Protein AF-A0AAN7WNQ1-F1 (afdb_monomer_lite)

Secondary structure (DSSP, 8-state):
----SS--S-------------PPPBPTTSPBPPPPPPP----S-S----PPPHHHHHHHHHHHHHHHHHHHHHHHHHHHHHHHHHHHHHHHHHHHHHHHHHHHHHHHHHHHHHHHHHHHHHHHHHHHH--

Structure (mmCIF, N/CA/C/O backbone):
data_AF-A0AAN7WNQ1-F1
#
_entry.id   AF-A0AAN7WNQ1-F1
#
loop_
_atom_site.group_PDB
_atom_site.id
_atom_site.type_symbol
_atom_site.label_atom_id
_atom_site.label_alt_id
_atom_site.label_comp_id
_atom_site.label_asym_id
_atom_site.label_entity_id
_atom_site.label_seq_id
_atom_site.pdbx_PDB_ins_code
_atom_site.Cartn_x
_atom_site.Cartn_y
_atom_site.Cartn_z
_atom_site.occupancy
_atom_site.B_iso_or_equiv
_atom_site.auth_seq_id
_atom_site.auth_comp_id
_atom_site.auth_asym_id
_atom_site.auth_atom_id
_atom_site.pdbx_PDB_model_num
ATOM 1 N N . MET A 1 1 ? -38.699 -4.787 -13.446 1.00 39.78 1 MET A N 1
ATOM 2 C CA . MET A 1 1 ? -37.465 -4.859 -12.638 1.00 39.78 1 MET A CA 1
ATOM 3 C C . MET A 1 1 ? -37.324 -3.530 -11.903 1.00 39.78 1 MET A C 1
ATOM 5 O O . MET A 1 1 ? -36.912 -2.569 -12.529 1.00 39.78 1 MET A O 1
ATOM 9 N N . SER A 1 2 ? -37.731 -3.312 -10.660 1.00 45.41 2 SER A N 1
ATOM 10 C CA . SER A 1 2 ? -38.348 -4.139 -9.621 1.00 45.41 2 SER A CA 1
ATOM 11 C C . SER A 1 2 ? -38.969 -3.139 -8.633 1.00 45.41 2 SER A C 1
ATOM 13 O O . SER A 1 2 ? -38.331 -2.141 -8.304 1.00 45.41 2 SER A O 1
ATOM 15 N N . GLU A 1 3 ? -40.202 -3.378 -8.198 1.00 38.59 3 GLU A N 1
ATOM 16 C CA . GLU A 1 3 ? -41.041 -2.507 -7.354 1.00 38.59 3 GLU A CA 1
ATOM 17 C C . GLU A 1 3 ? -40.610 -2.489 -5.865 1.00 38.59 3 GLU A C 1
ATOM 19 O O . GLU A 1 3 ? -41.439 -2.525 -4.963 1.00 38.59 3 GLU A O 1
ATOM 24 N N . GLU A 1 4 ? -39.308 -2.457 -5.566 1.00 47.94 4 GLU A N 1
ATOM 25 C CA . GLU A 1 4 ? -38.789 -2.812 -4.227 1.00 47.94 4 GLU A CA 1
ATOM 26 C C . GLU A 1 4 ? -38.330 -1.638 -3.337 1.00 47.94 4 GLU A C 1
ATOM 28 O O . GLU A 1 4 ? -37.645 -1.854 -2.337 1.00 47.94 4 GLU A O 1
ATOM 33 N N . THR A 1 5 ? -38.694 -0.384 -3.627 1.00 51.00 5 THR A N 1
ATOM 34 C CA . THR A 1 5 ? -38.230 0.768 -2.812 1.00 51.00 5 THR A CA 1
ATOM 35 C C . THR A 1 5 ? -39.318 1.578 -2.111 1.00 51.00 5 THR A C 1
ATOM 37 O O . THR A 1 5 ? -39.018 2.621 -1.535 1.00 51.00 5 THR A O 1
ATOM 40 N N . MET A 1 6 ? -40.554 1.082 -2.047 1.00 45.00 6 MET A N 1
ATOM 41 C CA . MET A 1 6 ? -41.665 1.760 -1.362 1.00 45.00 6 MET A CA 1
ATOM 42 C C . MET A 1 6 ? -42.295 0.880 -0.275 1.00 45.00 6 MET A C 1
ATOM 44 O O . MET A 1 6 ? -43.495 0.644 -0.289 1.00 45.00 6 MET A O 1
ATOM 48 N N . ASN A 1 7 ? -41.510 0.376 0.685 1.00 51.81 7 ASN A N 1
ATOM 49 C CA . ASN A 1 7 ? -42.096 -0.052 1.962 1.00 51.81 7 ASN A CA 1
ATOM 50 C C . ASN A 1 7 ? -41.068 -0.081 3.102 1.00 51.81 7 ASN A C 1
ATOM 52 O O . ASN A 1 7 ? -40.561 -1.121 3.513 1.00 51.81 7 ASN A O 1
ATOM 56 N N . LYS A 1 8 ? -40.721 1.100 3.609 1.00 47.81 8 LYS A N 1
ATOM 57 C CA . LYS A 1 8 ? -39.998 1.264 4.875 1.00 47.81 8 LYS A CA 1
ATOM 58 C C . LYS A 1 8 ? -40.676 2.384 5.639 1.00 47.81 8 LYS A C 1
ATOM 60 O O . LYS A 1 8 ? -40.208 3.507 5.550 1.00 47.81 8 LYS A O 1
ATOM 65 N N . ASN A 1 9 ? -41.820 2.090 6.259 1.00 50.41 9 ASN A N 1
ATOM 66 C CA . ASN A 1 9 ? -42.426 2.828 7.381 1.00 50.41 9 ASN A CA 1
ATOM 67 C C . ASN A 1 9 ? -43.806 2.224 7.697 1.00 50.41 9 ASN A C 1
ATOM 69 O O . ASN A 1 9 ? -44.829 2.874 7.512 1.00 50.41 9 ASN A O 1
ATOM 73 N N . ALA A 1 10 ? -43.861 0.964 8.134 1.00 48.22 10 ALA A N 1
ATOM 74 C CA . ALA A 1 10 ? -45.133 0.357 8.536 1.00 48.22 10 ALA A CA 1
ATOM 75 C C . ALA A 1 10 ? -44.980 -0.750 9.587 1.00 48.22 10 ALA A C 1
ATOM 77 O O . ALA A 1 10 ? -45.713 -1.725 9.558 1.00 48.22 10 ALA A O 1
ATOM 78 N N . GLU A 1 11 ? -44.054 -0.621 10.536 1.00 44.78 11 GLU A N 1
ATOM 79 C CA . GLU A 1 11 ? -43.993 -1.551 11.671 1.00 44.78 11 GLU A CA 1
ATOM 80 C C . GLU A 1 11 ? -43.628 -0.797 12.946 1.00 44.78 11 GLU A C 1
ATOM 82 O O . GLU A 1 11 ? -42.503 -0.854 13.421 1.00 44.78 11 GLU A O 1
ATOM 87 N N . ASN A 1 12 ? -44.574 -0.013 13.467 1.00 52.75 12 ASN A N 1
ATOM 88 C CA . ASN A 1 12 ? -44.604 0.395 14.875 1.00 52.75 12 ASN A CA 1
ATOM 89 C C . ASN A 1 12 ? -45.996 0.929 15.237 1.00 52.75 12 ASN A C 1
ATOM 91 O O . ASN A 1 12 ? -46.174 2.059 15.679 1.00 52.75 12 ASN A O 1
ATOM 95 N N . SER A 1 13 ? -47.014 0.095 15.059 1.00 49.16 13 SER A N 1
ATOM 96 C CA . SER A 1 13 ? -48.302 0.306 15.712 1.00 49.16 13 SER A CA 1
ATOM 97 C C . SER A 1 13 ? -48.888 -1.047 16.064 1.00 49.16 13 SER A C 1
ATOM 99 O O . SER A 1 13 ? -49.404 -1.741 15.196 1.00 49.16 13 SER A O 1
ATOM 101 N N . ASN A 1 14 ? -48.725 -1.441 17.324 1.00 50.03 14 ASN A N 1
ATOM 102 C CA . ASN A 1 14 ? -49.695 -2.191 18.125 1.00 50.03 14 ASN A CA 1
ATOM 103 C C . ASN A 1 14 ? -48.960 -2.883 19.261 1.00 50.03 14 ASN A C 1
ATOM 105 O O . ASN A 1 14 ? -48.651 -4.069 19.219 1.00 50.03 14 ASN A O 1
ATOM 109 N N . ASN A 1 15 ? -48.713 -2.123 20.321 1.00 52.53 15 ASN A N 1
ATOM 110 C CA . ASN A 1 15 ? -48.528 -2.735 21.623 1.00 52.53 15 ASN A CA 1
ATOM 111 C C . ASN A 1 15 ? -49.335 -1.962 22.657 1.00 52.53 15 ASN A C 1
ATOM 113 O O . ASN A 1 15 ? -48.809 -1.348 23.578 1.00 52.53 15 ASN A O 1
ATOM 117 N N . ASN A 1 16 ? -50.650 -1.978 22.457 1.00 52.88 16 ASN A N 1
ATOM 118 C CA . ASN A 1 16 ? -51.592 -1.693 23.522 1.00 52.88 16 ASN A CA 1
ATOM 119 C C . ASN A 1 16 ? -52.489 -2.922 23.680 1.00 52.88 16 ASN A C 1
ATOM 121 O O . ASN A 1 16 ? -53.650 -2.936 23.283 1.00 52.88 16 ASN A O 1
ATOM 125 N N . GLN A 1 17 ? -51.897 -4.003 24.200 1.00 48.59 17 GLN A N 1
ATOM 126 C CA . GLN A 1 17 ? -52.664 -5.134 24.708 1.00 48.59 17 GLN A CA 1
ATOM 127 C C . GLN A 1 17 ? -53.452 -4.653 25.927 1.00 48.59 17 GLN A C 1
ATOM 129 O O . GLN A 1 17 ? -52.960 -4.658 27.060 1.00 48.59 17 GLN A O 1
ATOM 134 N N . VAL A 1 18 ? -54.690 -4.227 25.691 1.00 47.94 18 VAL A N 1
ATOM 135 C CA . VAL A 1 18 ? -55.695 -4.142 26.744 1.00 47.94 18 VAL A CA 1
ATOM 136 C C . VAL A 1 18 ? -55.918 -5.573 27.213 1.00 47.94 18 VAL A C 1
ATOM 138 O O . VAL A 1 18 ? -56.400 -6.420 26.469 1.00 47.94 18 VAL A O 1
ATOM 141 N N . LYS A 1 19 ? -55.473 -5.872 28.434 1.00 53.56 19 LYS A N 1
ATOM 142 C CA . LYS A 1 19 ? -55.674 -7.180 29.054 1.00 53.56 19 LYS A CA 1
ATOM 143 C C . LYS A 1 19 ? -57.172 -7.426 29.190 1.00 53.56 19 LYS A C 1
ATOM 145 O O . LYS A 1 19 ? -57.809 -6.825 30.053 1.00 53.56 19 LYS A O 1
ATOM 150 N N . GLU A 1 20 ? -57.707 -8.315 28.365 1.00 59.28 20 GLU A N 1
ATOM 151 C CA . GLU A 1 20 ? -59.054 -8.849 28.528 1.00 59.28 20 GLU A CA 1
ATOM 152 C C . GLU A 1 20 ? -59.144 -9.528 29.900 1.00 59.28 20 GLU A C 1
ATOM 154 O O . GLU A 1 20 ? -58.516 -10.555 30.168 1.00 59.28 20 GLU A O 1
ATOM 159 N N . THR A 1 21 ? -59.882 -8.916 30.823 1.00 61.59 21 THR A N 1
ATOM 160 C CA . THR A 1 21 ? -60.224 -9.556 32.088 1.00 61.59 21 THR A CA 1
ATOM 161 C C . THR A 1 21 ? -61.291 -10.605 31.785 1.00 61.59 21 THR A C 1
ATOM 163 O O . THR A 1 21 ? -62.309 -10.301 31.171 1.00 61.59 21 THR A O 1
ATOM 166 N N . LYS A 1 22 ? -61.078 -11.864 32.186 1.00 66.25 22 LYS A N 1
ATOM 167 C CA . LYS A 1 22 ? -62.126 -12.897 32.131 1.00 66.25 22 LYS A CA 1
ATOM 168 C C . LYS A 1 22 ? -63.279 -12.469 33.047 1.00 66.25 22 LYS A C 1
ATOM 170 O O . LYS A 1 22 ? -63.228 -12.684 34.257 1.00 66.25 22 LYS A O 1
ATOM 175 N N . ILE A 1 23 ? -64.297 -11.824 32.482 1.00 64.75 23 ILE A N 1
ATOM 176 C CA . ILE A 1 23 ? -65.515 -11.432 33.192 1.00 64.75 23 ILE A CA 1
ATOM 177 C C . ILE A 1 23 ? -66.368 -12.694 33.344 1.00 64.75 23 ILE A C 1
ATOM 179 O O . ILE A 1 23 ? -66.788 -13.294 32.357 1.00 64.75 23 ILE A O 1
ATOM 183 N N . LYS A 1 24 ? -66.602 -13.134 34.582 1.00 66.94 24 LYS A N 1
ATOM 184 C CA . LYS A 1 24 ? -67.569 -14.205 34.859 1.00 66.94 24 LYS A CA 1
ATOM 185 C C . LYS A 1 24 ? -68.985 -13.634 34.656 1.00 66.94 24 LYS A C 1
ATOM 187 O O . LYS A 1 24 ? -69.248 -12.520 35.105 1.00 66.94 24 LYS A O 1
ATOM 192 N N . GLY A 1 25 ? -69.853 -14.379 33.964 1.00 71.19 25 GLY A N 1
ATOM 193 C CA . GLY A 1 25 ? -71.189 -13.938 33.517 1.00 71.19 25 GLY A CA 1
ATOM 194 C C . GLY A 1 25 ? -72.150 -13.489 34.636 1.00 71.19 25 GLY A C 1
ATOM 195 O O . GLY A 1 25 ? -71.825 -13.618 35.813 1.00 71.19 25 GLY A O 1
ATOM 196 N N . PRO A 1 26 ? -73.332 -12.938 34.310 1.00 71.75 26 PRO A N 1
ATOM 197 C CA . PRO A 1 26 ? -74.237 -12.356 35.305 1.00 71.75 26 PRO A CA 1
ATOM 198 C C . PRO A 1 26 ? -74.745 -13.399 36.313 1.00 71.75 26 PRO A C 1
ATOM 200 O O . PRO A 1 26 ? -74.978 -14.555 35.962 1.00 71.75 26 PRO A O 1
ATOM 203 N N . ASN A 1 27 ? -74.920 -12.998 37.578 1.00 73.00 27 ASN A N 1
ATOM 204 C CA . ASN A 1 27 ? -75.616 -13.830 38.559 1.00 73.00 27 ASN A CA 1
ATOM 205 C C . ASN A 1 27 ? -77.146 -13.723 38.372 1.00 73.00 27 ASN A C 1
ATOM 207 O O . ASN A 1 27 ? -77.647 -12.829 37.688 1.00 73.00 27 ASN A O 1
ATOM 211 N N . VAL A 1 28 ? -77.894 -14.599 39.043 1.00 74.44 28 VAL A N 1
ATOM 212 C CA . VAL A 1 28 ? -79.370 -14.627 38.983 1.00 74.44 28 VAL A CA 1
ATOM 213 C C . VAL A 1 28 ? -80.017 -13.332 39.513 1.00 74.44 28 VAL A C 1
ATOM 215 O O . VAL A 1 28 ? -81.161 -13.041 39.194 1.00 74.44 28 VAL A O 1
ATOM 218 N N . SER A 1 29 ? -79.282 -12.527 40.292 1.00 79.12 29 SER A N 1
ATOM 219 C CA . SER A 1 29 ? -79.726 -11.245 40.857 1.00 79.12 29 SER A CA 1
ATOM 220 C C . SER A 1 29 ? -79.218 -10.012 40.080 1.00 79.12 29 SER A C 1
ATOM 222 O O . SER A 1 29 ? -79.265 -8.904 40.613 1.00 79.12 29 SER A O 1
ATOM 224 N N . GLY A 1 30 ? -78.648 -10.183 38.880 1.00 75.94 30 GLY A N 1
ATOM 225 C CA . GLY A 1 30 ? -78.113 -9.107 38.030 1.00 75.94 30 GLY A CA 1
ATOM 226 C C . GLY A 1 30 ? -76.783 -8.465 38.462 1.00 75.94 30 GLY A C 1
ATOM 227 O O . GLY A 1 30 ? -76.291 -7.566 37.782 1.00 75.94 30 GLY A O 1
ATOM 228 N N . ARG A 1 31 ? -76.153 -8.901 39.561 1.00 80.56 31 ARG A N 1
ATOM 229 C CA . ARG A 1 31 ? -74.872 -8.356 40.040 1.00 80.56 31 ARG A CA 1
ATOM 230 C C . ARG A 1 31 ? -73.689 -9.167 39.484 1.00 80.56 31 ARG A C 1
ATOM 232 O O . ARG A 1 31 ? -73.691 -10.393 39.600 1.00 80.56 31 ARG A O 1
ATOM 239 N N . PRO A 1 32 ? -72.657 -8.526 38.904 1.00 77.00 32 PRO A N 1
ATOM 240 C CA . PRO A 1 32 ? -71.533 -9.252 38.317 1.00 77.00 32 PRO A CA 1
ATOM 241 C C . PRO A 1 32 ? -70.634 -9.883 39.388 1.00 77.00 32 PRO A C 1
ATOM 243 O O . PRO A 1 32 ? -70.450 -9.332 40.480 1.00 77.00 32 PRO A O 1
ATOM 246 N N . TRP A 1 33 ? -70.023 -11.023 39.058 1.00 78.38 33 TRP A N 1
ATOM 247 C CA . TRP A 1 33 ? -68.992 -11.638 39.895 1.00 78.38 33 TRP A CA 1
ATOM 248 C C . TRP A 1 33 ? -67.729 -10.772 39.935 1.00 78.38 33 TRP A C 1
ATOM 250 O O . TRP A 1 33 ? -67.321 -10.179 38.936 1.00 78.38 33 TRP A O 1
ATOM 260 N N . LYS A 1 34 ? -67.056 -10.742 41.090 1.00 78.69 34 LYS A N 1
ATOM 261 C CA . LYS A 1 34 ? -65.735 -10.111 41.200 1.00 78.69 34 LYS A CA 1
ATOM 262 C C . LYS A 1 34 ? -64.714 -10.916 40.391 1.00 78.69 34 LYS A C 1
ATOM 264 O O . LYS A 1 34 ? -64.672 -12.139 40.499 1.00 78.69 34 LYS A O 1
ATOM 269 N N . ALA A 1 35 ? -63.877 -10.227 39.617 1.00 77.50 35 ALA A N 1
ATOM 270 C CA . ALA A 1 35 ? -62.772 -10.862 38.908 1.00 77.50 35 ALA A CA 1
ATOM 271 C C . ALA A 1 35 ? -61.744 -11.431 39.900 1.00 77.50 35 ALA A C 1
ATOM 273 O O . ALA A 1 35 ? -61.414 -10.789 40.904 1.00 77.50 35 ALA A O 1
ATOM 274 N N . GLU A 1 36 ? -61.230 -12.624 39.603 1.00 79.50 36 GLU A N 1
ATOM 275 C CA . GLU A 1 36 ? -60.126 -13.221 40.350 1.00 79.50 36 GLU A CA 1
ATOM 276 C C . GLU A 1 36 ? -58.869 -12.376 40.136 1.00 79.50 36 GLU A C 1
ATOM 278 O O . GLU A 1 36 ? -58.424 -12.156 39.008 1.00 79.50 36 GLU A O 1
ATOM 283 N N . LYS A 1 37 ? -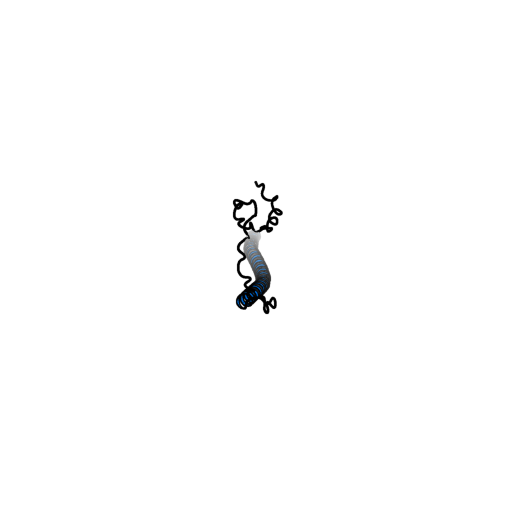58.319 -11.851 41.231 1.00 79.88 37 LYS A N 1
ATOM 284 C CA . LYS A 1 37 ? -57.066 -11.102 41.204 1.00 79.88 37 LYS A CA 1
ATOM 285 C C . LYS A 1 37 ? -55.933 -12.089 41.434 1.00 79.88 37 LYS A C 1
ATOM 287 O O . LYS A 1 37 ? -55.882 -12.723 42.484 1.00 79.88 37 LYS A O 1
ATOM 292 N N . GLU A 1 38 ? -55.013 -12.182 40.480 1.00 80.38 38 GLU A N 1
ATOM 293 C CA . GLU A 1 38 ? -53.718 -12.810 40.735 1.00 80.38 38 GLU A CA 1
ATOM 294 C C . GLU A 1 38 ? -53.061 -12.132 41.951 1.00 80.38 38 GLU A C 1
ATOM 296 O O . GLU A 1 38 ? -53.104 -10.896 42.057 1.00 80.38 38 GLU A O 1
ATOM 301 N N . PRO A 1 39 ? -52.453 -12.900 42.874 1.00 81.81 39 PRO A N 1
ATOM 302 C CA . PRO A 1 39 ? -51.742 -12.320 43.999 1.00 81.81 39 PRO A CA 1
ATOM 303 C C . PRO A 1 39 ? -50.666 -11.376 43.469 1.00 81.81 39 PRO A C 1
ATOM 305 O O . PRO A 1 39 ? -49.881 -11.732 42.584 1.00 81.81 39 PRO A O 1
ATOM 308 N N . PHE A 1 40 ? -50.632 -10.157 44.010 1.00 75.88 40 PHE A N 1
ATOM 309 C CA . PHE A 1 40 ? -49.621 -9.173 43.655 1.00 75.88 40 PHE A CA 1
ATOM 310 C C . PHE A 1 40 ? -48.252 -9.699 44.084 1.00 75.88 40 PHE A C 1
ATOM 312 O O . PHE A 1 40 ? -47.824 -9.540 45.223 1.00 75.88 40 PHE A O 1
ATOM 319 N N . ARG A 1 41 ? -47.560 -10.359 43.156 1.00 75.38 41 ARG A N 1
ATOM 320 C CA . ARG A 1 41 ? -46.152 -10.701 43.300 1.00 75.38 41 ARG A CA 1
ATOM 321 C C . ARG A 1 41 ? -45.369 -9.460 42.887 1.00 75.38 41 ARG A C 1
ATOM 323 O O . ARG A 1 41 ? -45.371 -9.144 41.691 1.00 75.38 41 ARG A O 1
ATOM 330 N N . PRO A 1 42 ? -44.683 -8.752 43.800 1.00 69.00 42 PRO A N 1
ATOM 331 C CA . PRO A 1 42 ? -43.695 -7.769 43.394 1.00 69.00 42 PRO A CA 1
ATOM 332 C C . PRO A 1 42 ? -42.576 -8.540 42.691 1.00 69.00 42 PRO A C 1
ATOM 334 O O . PRO A 1 42 ? -41.628 -8.991 43.322 1.00 69.00 42 PRO A O 1
ATOM 337 N N . LYS A 1 43 ? -42.701 -8.767 41.377 1.00 60.66 43 LYS A N 1
ATOM 338 C CA . LYS A 1 43 ? -41.657 -9.405 40.572 1.00 60.66 43 LYS A CA 1
ATOM 339 C C . LYS A 1 43 ? -40.427 -8.493 40.604 1.00 60.66 43 LYS A C 1
ATOM 341 O O . LYS A 1 43 ? -40.319 -7.571 39.799 1.00 60.66 43 LYS A O 1
ATOM 346 N N . GLY A 1 44 ? -39.550 -8.711 41.584 1.00 57.16 44 GLY A N 1
ATOM 347 C CA . GLY A 1 44 ? -38.216 -8.126 41.700 1.00 57.16 44 GLY A CA 1
ATOM 348 C C . GLY A 1 44 ? -38.159 -6.607 41.541 1.00 57.16 44 GLY A C 1
ATOM 349 O O . GLY A 1 44 ? -37.311 -6.118 40.806 1.00 57.16 44 GLY A O 1
ATOM 350 N N . ARG A 1 45 ? -39.076 -5.852 42.162 1.00 54.78 45 ARG A N 1
ATOM 351 C CA . ARG A 1 45 ? -39.026 -4.373 42.174 1.00 54.78 45 ARG A CA 1
ATOM 352 C C . ARG A 1 45 ? -38.254 -3.817 43.381 1.00 54.78 45 ARG A C 1
ATOM 354 O O . ARG A 1 45 ? -38.295 -2.620 43.628 1.00 54.78 45 ARG A O 1
ATOM 361 N N . VAL A 1 46 ? -37.548 -4.669 44.121 1.00 55.00 46 VAL A N 1
ATOM 362 C CA . VAL A 1 46 ? -36.617 -4.245 45.170 1.00 55.00 46 VAL A CA 1
ATOM 363 C C . VAL A 1 46 ? -35.228 -4.290 44.535 1.00 55.00 46 VAL A C 1
ATOM 365 O O . VAL A 1 46 ? -34.622 -5.345 44.417 1.00 55.00 46 VAL A O 1
ATOM 368 N N . VAL A 1 47 ? -34.800 -3.134 44.021 1.00 56.56 47 VAL A N 1
ATOM 369 C CA . VAL A 1 47 ? -33.511 -2.870 43.352 1.00 56.56 47 VAL A CA 1
ATOM 370 C C . VAL A 1 47 ? -33.352 -3.458 41.938 1.00 56.56 47 VAL A C 1
ATOM 372 O O . VAL A 1 47 ? -32.409 -4.179 41.632 1.00 56.56 47 VAL A O 1
ATOM 375 N N . LYS A 1 48 ? -34.209 -3.044 40.995 1.00 58.69 48 LYS A N 1
ATOM 376 C CA . LYS A 1 48 ? -33.751 -2.904 39.598 1.00 58.69 48 LYS A CA 1
ATOM 377 C C . LYS A 1 48 ? -33.064 -1.553 39.453 1.00 58.69 48 LYS A C 1
ATOM 379 O O . LYS A 1 48 ? -33.600 -0.642 38.825 1.00 58.69 48 LYS A O 1
ATOM 384 N N . ASN A 1 49 ? -31.866 -1.427 40.015 1.00 58.38 49 ASN A N 1
ATOM 385 C CA . ASN A 1 49 ? -30.894 -0.545 39.379 1.00 58.38 49 ASN A CA 1
ATOM 386 C C . ASN A 1 49 ? -30.802 -1.078 37.944 1.00 58.38 49 ASN A C 1
ATOM 388 O O . ASN A 1 49 ? -30.615 -2.278 37.763 1.00 58.38 49 ASN A O 1
ATOM 392 N N . LYS A 1 50 ? -31.106 -0.256 36.939 1.00 59.00 50 LYS A N 1
ATOM 393 C CA . LYS A 1 50 ? -31.215 -0.656 35.525 1.00 59.00 50 LYS A CA 1
ATOM 394 C C . LYS A 1 50 ? -29.836 -1.004 34.944 1.00 59.00 50 LYS A C 1
ATOM 396 O O . LYS A 1 50 ? -29.371 -0.374 34.004 1.00 59.00 50 LYS A O 1
ATOM 401 N N . THR A 1 51 ? -29.147 -1.961 35.543 1.00 67.81 51 THR A N 1
ATOM 402 C CA . THR A 1 51 ? -27.862 -2.474 35.100 1.00 67.81 51 THR A CA 1
ATOM 403 C C . THR A 1 51 ? -28.127 -3.715 34.272 1.00 67.81 51 THR A C 1
ATOM 405 O O . THR A 1 51 ? -28.857 -4.607 34.708 1.00 67.81 51 THR A O 1
ATOM 408 N N . LEU A 1 52 ? -27.553 -3.742 33.072 1.00 71.31 52 LEU A N 1
ATOM 409 C CA . LEU A 1 52 ? -27.565 -4.899 32.185 1.00 71.31 52 LEU A CA 1
ATOM 410 C C . LEU A 1 52 ? -27.162 -6.168 32.946 1.00 71.31 52 LEU A C 1
ATOM 412 O O . LEU A 1 52 ? -26.302 -6.142 33.831 1.00 71.31 52 LEU A O 1
ATOM 416 N N . THR A 1 53 ? -27.762 -7.293 32.570 1.00 86.50 53 THR A N 1
ATOM 417 C CA . THR A 1 53 ? -27.384 -8.607 33.094 1.00 86.50 53 THR A CA 1
ATOM 418 C C . THR A 1 53 ? -25.899 -8.852 32.801 1.00 86.50 53 THR A C 1
ATOM 420 O O . THR A 1 53 ? -25.391 -8.439 31.759 1.00 86.50 53 THR A O 1
ATOM 423 N N . SER A 1 54 ? -25.182 -9.579 33.669 1.00 87.19 54 SER A N 1
ATOM 424 C CA . SER A 1 54 ? -23.757 -9.915 33.453 1.00 87.19 54 SER A CA 1
ATOM 425 C C . SER A 1 54 ? -23.481 -10.480 32.048 1.00 87.19 54 SER A C 1
ATOM 427 O O . SER A 1 54 ? -22.470 -10.163 31.421 1.00 87.19 54 SER A O 1
ATOM 429 N N . TRP A 1 55 ? -24.410 -11.278 31.514 1.00 90.69 55 TRP A N 1
ATOM 430 C CA . TRP A 1 55 ? -24.335 -11.803 30.152 1.00 90.69 55 TRP A CA 1
ATOM 431 C C . TRP A 1 55 ? -24.482 -10.729 29.066 1.00 90.69 55 TRP A C 1
ATOM 433 O O . TRP A 1 55 ? -23.745 -10.743 28.082 1.00 90.69 55 TRP A O 1
ATOM 443 N N . GLU A 1 56 ? -25.396 -9.781 29.247 1.00 90.69 56 GLU A N 1
ATOM 444 C CA . GLU A 1 56 ? -25.625 -8.686 28.302 1.00 90.69 56 GLU A CA 1
ATOM 445 C C . GLU A 1 56 ? -24.410 -7.753 28.243 1.00 90.69 56 GLU A C 1
ATOM 447 O O . GLU A 1 56 ? -23.974 -7.397 27.152 1.00 90.69 56 GLU A O 1
ATOM 452 N N . LEU A 1 57 ? -23.775 -7.473 29.388 1.00 92.00 57 LEU A N 1
ATOM 453 C CA . LEU A 1 57 ? -22.505 -6.738 29.446 1.00 92.00 57 LEU A CA 1
ATOM 454 C C . LEU A 1 57 ? -21.387 -7.459 28.682 1.00 92.00 57 LEU A C 1
ATOM 456 O O . LEU A 1 57 ? -20.639 -6.836 27.930 1.00 92.00 57 LEU A O 1
ATOM 460 N N . LYS A 1 58 ? -21.273 -8.786 28.832 1.00 94.94 58 LYS A N 1
ATOM 461 C CA . LYS A 1 58 ? -20.295 -9.590 28.075 1.00 94.94 58 LYS A CA 1
ATOM 462 C C . LYS A 1 58 ? -20.588 -9.572 26.574 1.00 94.94 58 LYS A C 1
ATOM 464 O O . LYS A 1 58 ? -19.658 -9.511 25.773 1.00 94.94 58 LYS A O 1
ATOM 469 N N . LYS A 1 59 ? -21.866 -9.629 26.188 1.00 96.62 59 LYS A N 1
ATOM 470 C CA . LYS A 1 59 ? -22.292 -9.564 24.785 1.00 96.62 59 LYS A CA 1
ATOM 471 C C . LYS A 1 59 ? -21.957 -8.207 24.169 1.00 96.62 59 LYS A C 1
ATOM 473 O O . LYS A 1 59 ? -21.422 -8.181 23.066 1.00 96.62 59 LYS A O 1
ATOM 478 N N . GLN A 1 60 ? -22.221 -7.117 24.887 1.00 95.06 60 GLN A N 1
ATOM 479 C CA . GLN A 1 60 ? -21.896 -5.766 24.442 1.00 95.06 60 GLN A CA 1
ATOM 480 C C . GLN A 1 60 ? -20.384 -5.593 24.248 1.00 95.06 60 GLN A C 1
ATOM 482 O O . GLN A 1 60 ? -19.963 -5.224 23.157 1.00 95.06 60 GLN A O 1
ATOM 487 N N . LYS A 1 61 ? -19.566 -5.985 25.235 1.00 96.56 61 LYS A N 1
ATOM 488 C CA . LYS A 1 61 ? -18.098 -5.941 25.112 1.00 96.56 61 LYS A CA 1
ATOM 489 C C . LYS A 1 61 ? -17.581 -6.743 23.920 1.00 96.56 61 LYS A C 1
ATOM 491 O O . LYS A 1 61 ? -16.745 -6.266 23.167 1.00 96.56 61 LYS A O 1
ATOM 496 N N . ARG A 1 62 ? -18.119 -7.948 23.694 1.00 97.44 62 ARG A N 1
ATOM 497 C CA . ARG A 1 62 ? -17.740 -8.764 22.531 1.00 97.44 62 ARG A CA 1
ATOM 498 C C . ARG A 1 62 ? -18.067 -8.059 21.214 1.00 97.44 62 ARG A C 1
ATOM 500 O O . ARG A 1 62 ? -17.292 -8.160 20.271 1.00 97.44 62 ARG A O 1
ATOM 507 N N . LEU A 1 63 ? -19.211 -7.383 21.137 1.00 97.81 63 LEU A N 1
ATOM 508 C CA . LEU A 1 63 ? -19.621 -6.642 19.947 1.00 97.81 63 LEU A CA 1
ATOM 509 C C . LEU A 1 63 ? -18.694 -5.441 19.706 1.00 97.81 63 LEU A C 1
ATOM 511 O O . LEU A 1 63 ? -18.229 -5.257 18.585 1.00 97.81 63 LEU A O 1
ATOM 515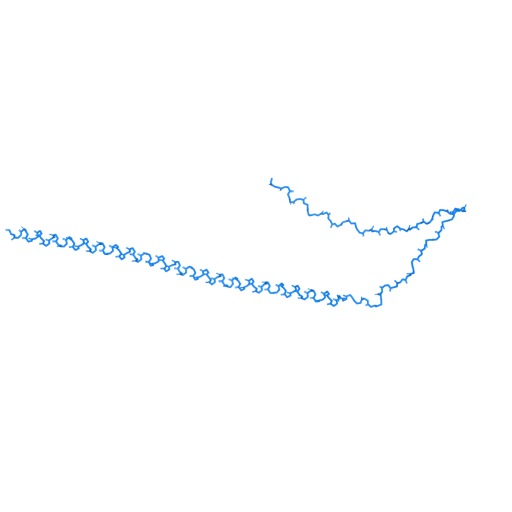 N N . GLU A 1 64 ? -18.357 -4.695 20.757 1.00 97.50 64 GLU A N 1
ATOM 516 C CA . GLU A 1 64 ? -17.389 -3.591 20.707 1.00 97.50 64 GLU A CA 1
ATOM 517 C C . GLU A 1 64 ? -16.001 -4.076 20.246 1.00 97.50 64 GLU A C 1
ATOM 519 O O . GLU A 1 64 ? -15.412 -3.494 19.333 1.00 97.50 64 GLU A O 1
ATOM 524 N N . ASP A 1 65 ? -15.514 -5.194 20.793 1.00 98.06 65 ASP A N 1
ATOM 525 C CA . ASP A 1 65 ? -14.236 -5.803 20.405 1.00 98.06 65 ASP A CA 1
ATOM 526 C C . ASP A 1 65 ? -14.224 -6.249 18.937 1.00 98.06 65 ASP A C 1
ATOM 528 O O . ASP A 1 65 ? -13.208 -6.115 18.250 1.00 98.06 65 ASP A O 1
ATOM 532 N N . LEU A 1 66 ? -15.335 -6.808 18.447 1.00 98.19 66 LEU A N 1
ATOM 533 C CA . LEU A 1 66 ? -15.472 -7.220 17.049 1.00 98.19 66 LEU A CA 1
ATOM 534 C C . LEU A 1 66 ? -15.422 -6.007 16.118 1.00 98.19 66 LEU A C 1
ATOM 536 O O . LEU A 1 66 ? -14.620 -6.005 15.187 1.00 98.19 66 LEU A O 1
ATOM 540 N N . GLN A 1 67 ? -16.185 -4.954 16.422 1.00 98.06 67 GLN A N 1
ATOM 541 C CA . GLN A 1 67 ? -16.167 -3.702 15.658 1.00 98.06 67 GLN A CA 1
ATOM 542 C C . GLN A 1 67 ? -14.789 -3.030 15.671 1.00 98.06 67 GLN A C 1
ATOM 544 O O . GLN A 1 67 ? -14.373 -2.414 14.691 1.00 98.06 67 GLN A O 1
ATOM 549 N N . PHE A 1 68 ? -14.067 -3.110 16.789 1.00 98.25 68 PHE A N 1
ATOM 550 C CA . PHE A 1 68 ? -12.713 -2.575 16.884 1.00 98.25 68 PHE A CA 1
ATOM 551 C C . PHE A 1 68 ? -11.724 -3.374 16.025 1.00 98.25 68 PHE A C 1
ATOM 553 O O . PHE A 1 68 ? -10.933 -2.795 15.280 1.00 98.25 68 PHE A O 1
ATOM 560 N N . LYS A 1 69 ? -11.786 -4.709 16.086 1.00 98.19 69 LYS A N 1
ATOM 561 C CA . LYS A 1 69 ? -10.935 -5.592 15.274 1.00 98.19 69 LYS A CA 1
ATOM 562 C C . LYS A 1 69 ? -11.203 -5.447 13.782 1.00 98.19 69 LYS A C 1
ATOM 564 O O . LYS A 1 69 ? -10.252 -5.481 13.006 1.00 98.19 69 LYS A O 1
ATOM 569 N N . GLU A 1 70 ? -12.461 -5.284 13.393 1.00 98.12 70 GLU A N 1
ATOM 570 C CA . GLU A 1 70 ? -12.861 -5.040 12.008 1.00 98.12 70 GLU A CA 1
ATOM 571 C C . GLU A 1 70 ? -12.241 -3.743 11.484 1.00 98.12 70 GLU A C 1
ATOM 573 O O . GLU A 1 70 ? -11.462 -3.793 10.534 1.00 98.12 70 GLU A O 1
ATOM 578 N N . ARG A 1 71 ? -12.415 -2.630 12.208 1.00 97.94 71 ARG A N 1
ATOM 579 C CA . ARG A 1 71 ? -11.780 -1.346 11.867 1.00 97.94 71 ARG A CA 1
ATOM 580 C C . ARG A 1 71 ? -10.253 -1.435 11.791 1.00 97.94 71 ARG A C 1
ATOM 582 O O . ARG A 1 71 ? -9.633 -0.891 10.882 1.00 97.94 71 ARG A O 1
ATOM 589 N N . LEU A 1 72 ? -9.610 -2.155 12.714 1.00 97.81 72 LEU A N 1
ATOM 590 C CA . LEU A 1 72 ? -8.159 -2.377 12.653 1.00 97.81 72 LEU A CA 1
ATOM 591 C C . LEU A 1 72 ? -7.733 -3.195 11.428 1.00 97.81 72 LEU A C 1
ATOM 593 O O . LEU A 1 72 ? -6.653 -2.962 10.880 1.00 97.81 72 LEU A O 1
ATOM 597 N N . LYS A 1 73 ? -8.537 -4.181 11.028 1.00 98.06 73 LYS A N 1
ATOM 598 C CA . LYS A 1 73 ? -8.272 -5.007 9.850 1.00 98.06 73 LYS A CA 1
ATOM 599 C C . LYS A 1 73 ? -8.425 -4.185 8.572 1.00 98.06 73 LYS A C 1
ATOM 601 O O . LYS A 1 73 ? -7.552 -4.268 7.715 1.00 98.06 73 LYS A O 1
ATOM 606 N N . GLU A 1 74 ? -9.468 -3.368 8.476 1.00 97.00 74 GLU A N 1
ATOM 607 C CA . GLU A 1 74 ? -9.695 -2.442 7.360 1.00 97.00 74 GLU A CA 1
ATOM 608 C C . GLU A 1 74 ? -8.501 -1.501 7.169 1.00 97.00 74 GLU A C 1
ATOM 610 O O . GLU A 1 74 ? -7.888 -1.504 6.103 1.00 97.00 74 GLU A O 1
ATOM 615 N N . LEU A 1 75 ? -8.052 -0.826 8.234 1.00 97.38 75 LEU A N 1
ATOM 616 C CA . LEU A 1 75 ? -6.892 0.075 8.178 1.00 97.38 75 LEU A CA 1
ATOM 617 C C . LEU A 1 75 ? -5.596 -0.629 7.744 1.00 97.38 75 LEU A C 1
ATOM 619 O O . LEU A 1 75 ? -4.771 -0.061 7.023 1.00 97.38 75 LEU A O 1
ATOM 623 N N . LYS A 1 76 ? -5.381 -1.876 8.182 1.00 98.06 76 LYS A N 1
ATOM 624 C CA . LYS A 1 76 ? -4.218 -2.671 7.752 1.00 98.06 76 LYS A CA 1
ATOM 625 C C . LYS A 1 76 ? -4.315 -3.059 6.279 1.00 98.06 76 LYS A C 1
ATOM 627 O O . LYS A 1 76 ? -3.319 -2.937 5.567 1.00 98.06 76 LYS A O 1
ATOM 632 N N . ASN A 1 77 ? -5.494 -3.465 5.820 1.00 97.75 77 ASN A N 1
ATOM 633 C CA . ASN A 1 77 ? -5.732 -3.825 4.426 1.00 97.75 77 ASN A CA 1
ATOM 634 C C . ASN A 1 77 ? -5.560 -2.611 3.498 1.00 97.75 77 ASN A C 1
ATOM 636 O O . ASN A 1 77 ? -4.895 -2.715 2.471 1.00 97.75 77 ASN A O 1
ATOM 640 N N . GLU A 1 78 ? -6.074 -1.438 3.871 1.00 96.31 78 GLU A N 1
ATOM 641 C CA . GLU A 1 78 ? -5.824 -0.173 3.161 1.00 96.31 78 GLU A CA 1
ATOM 642 C C . GLU A 1 78 ? -4.318 0.147 3.112 1.00 96.31 78 GLU A C 1
ATOM 644 O O . GLU A 1 78 ? -3.750 0.400 2.047 1.00 96.31 78 GLU A O 1
ATOM 649 N N . LYS A 1 79 ? -3.642 -0.009 4.260 1.00 98.00 79 LYS A N 1
ATOM 650 C CA . LYS A 1 79 ? -2.182 -0.140 4.426 1.00 98.00 79 LYS A CA 1
ATOM 651 C C . LYS A 1 79 ? -1.505 -0.874 3.261 1.00 98.00 79 LYS A C 1
ATOM 653 O O . LYS A 1 79 ? -0.654 -0.367 2.518 1.00 98.00 79 LYS A O 1
ATOM 658 N N . GLU A 1 80 ? -1.844 -2.148 3.186 1.00 97.62 80 GLU A N 1
ATOM 659 C CA . GLU A 1 80 ? -1.185 -3.128 2.336 1.00 97.62 80 GLU A CA 1
ATOM 660 C C . GLU A 1 80 ? -1.543 -2.959 0.864 1.00 97.62 80 GLU A C 1
ATOM 662 O O . GLU A 1 80 ? -0.648 -3.040 0.023 1.00 97.62 80 GLU A O 1
ATOM 667 N N . THR A 1 81 ? -2.797 -2.645 0.546 1.00 97.81 81 THR A N 1
ATOM 668 C CA . THR A 1 81 ? -3.248 -2.377 -0.827 1.00 97.81 81 THR A CA 1
ATOM 669 C C . THR A 1 81 ? -2.513 -1.186 -1.436 1.00 97.81 81 THR A C 1
ATOM 671 O O . THR A 1 81 ? -1.981 -1.304 -2.538 1.00 97.81 81 THR A O 1
ATOM 674 N N . LEU A 1 82 ? -2.352 -0.075 -0.708 1.00 97.44 82 LEU A N 1
ATOM 675 C CA . LEU A 1 82 ? -1.567 1.072 -1.183 1.00 97.44 82 LEU A CA 1
ATOM 676 C C . LEU A 1 82 ? -0.105 0.693 -1.461 1.00 97.44 82 LEU A C 1
ATOM 678 O O . LEU A 1 82 ? 0.474 1.079 -2.483 1.00 97.44 82 LEU A O 1
ATOM 682 N N . ARG A 1 83 ? 0.500 -0.108 -0.575 1.00 97.81 83 ARG A N 1
ATOM 683 C CA . ARG A 1 83 ? 1.867 -0.612 -0.760 1.00 97.81 83 ARG A CA 1
ATOM 684 C C . ARG A 1 83 ? 1.970 -1.530 -1.980 1.00 97.81 83 ARG A C 1
ATOM 686 O O . ARG A 1 83 ? 2.912 -1.387 -2.759 1.00 97.81 83 ARG A O 1
ATOM 693 N N . GLN A 1 84 ? 1.028 -2.453 -2.150 1.00 97.75 84 GLN A N 1
ATOM 694 C CA . GLN A 1 84 ? 0.983 -3.373 -3.286 1.00 97.75 84 GLN A CA 1
ATOM 695 C C . GLN A 1 84 ? 0.783 -2.619 -4.602 1.00 97.75 84 GLN A C 1
ATOM 697 O O . GLN A 1 84 ? 1.540 -2.852 -5.540 1.00 97.75 84 GLN A O 1
ATOM 702 N N . ASN A 1 85 ? -0.122 -1.640 -4.647 1.00 97.81 85 ASN A N 1
ATOM 703 C CA . ASN A 1 85 ? -0.340 -0.785 -5.815 1.00 97.81 85 ASN A CA 1
ATOM 704 C C . ASN A 1 85 ? 0.948 -0.067 -6.232 1.00 97.81 85 ASN A C 1
ATOM 706 O O . ASN A 1 85 ? 1.319 -0.076 -7.405 1.00 97.81 85 ASN A O 1
ATOM 710 N N . ARG A 1 86 ? 1.699 0.483 -5.268 1.00 98.12 86 ARG A N 1
ATOM 711 C CA . ARG A 1 86 ? 3.004 1.103 -5.544 1.00 98.12 86 ARG A CA 1
ATOM 712 C C . ARG A 1 86 ? 4.016 0.102 -6.106 1.00 98.12 86 ARG A C 1
ATOM 714 O O . ARG A 1 86 ? 4.752 0.436 -7.033 1.00 98.12 86 ARG A O 1
ATOM 721 N N . ILE A 1 87 ? 4.080 -1.104 -5.544 1.00 98.00 87 ILE A N 1
ATOM 722 C CA . ILE A 1 87 ? 4.988 -2.160 -6.016 1.00 98.00 87 ILE A CA 1
ATOM 723 C C . ILE A 1 87 ? 4.618 -2.591 -7.439 1.00 98.00 87 ILE A C 1
ATOM 725 O O . ILE A 1 87 ? 5.508 -2.699 -8.281 1.00 98.00 87 ILE A O 1
ATOM 729 N N . ASN A 1 88 ? 3.330 -2.780 -7.718 1.00 97.94 88 ASN A N 1
ATOM 730 C CA . ASN A 1 88 ? 2.830 -3.183 -9.029 1.00 97.94 88 ASN A CA 1
ATOM 731 C C . ASN A 1 88 ? 3.133 -2.113 -10.083 1.00 97.94 88 ASN A C 1
ATOM 733 O O . ASN A 1 88 ? 3.751 -2.428 -11.093 1.00 97.94 88 ASN A O 1
ATOM 737 N N . LEU A 1 89 ? 2.868 -0.835 -9.792 1.00 98.06 89 LEU A N 1
ATOM 738 C CA . LEU A 1 89 ? 3.228 0.277 -10.681 1.00 98.06 89 LEU A CA 1
ATOM 739 C C . LEU A 1 89 ? 4.733 0.329 -10.987 1.00 98.06 89 LEU A C 1
ATOM 741 O O . LEU A 1 89 ? 5.143 0.568 -12.125 1.00 98.06 89 LEU A O 1
ATOM 745 N N . LEU A 1 90 ? 5.584 0.102 -9.981 1.00 97.69 90 LEU A N 1
ATOM 746 C CA . LEU A 1 90 ? 7.034 0.053 -10.182 1.00 97.69 90 LEU A CA 1
ATOM 747 C C . LEU A 1 90 ? 7.456 -1.153 -11.024 1.00 97.69 90 LEU A C 1
ATOM 749 O O . LEU A 1 90 ? 8.353 -1.016 -11.859 1.00 97.69 90 LEU A O 1
ATOM 753 N N . ARG A 1 91 ? 6.833 -2.315 -10.810 1.00 98.12 91 ARG A N 1
ATOM 754 C CA . ARG A 1 91 ? 7.085 -3.531 -11.586 1.00 98.12 91 ARG A CA 1
ATOM 755 C C . ARG A 1 91 ? 6.692 -3.324 -13.048 1.00 98.12 91 ARG A C 1
ATOM 757 O O . ARG A 1 91 ? 7.557 -3.449 -13.908 1.00 98.12 91 ARG A O 1
ATOM 764 N N . GLU A 1 92 ? 5.475 -2.859 -13.307 1.00 97.62 92 GLU A N 1
ATOM 765 C CA . GLU A 1 92 ? 4.990 -2.553 -14.657 1.00 97.62 92 GLU A CA 1
ATOM 766 C C . GLU A 1 92 ? 5.880 -1.532 -15.373 1.00 97.62 92 GLU A C 1
ATOM 768 O O . GLU A 1 92 ? 6.184 -1.670 -16.557 1.00 97.62 92 GLU A O 1
ATOM 773 N N . ARG A 1 93 ? 6.340 -0.490 -14.665 1.00 97.69 93 ARG A N 1
ATOM 774 C CA . ARG A 1 93 ? 7.255 0.505 -15.243 1.00 97.69 93 ARG A CA 1
ATOM 775 C C . ARG A 1 93 ? 8.585 -0.125 -15.656 1.00 97.69 93 ARG A C 1
ATOM 777 O O . ARG A 1 93 ? 9.125 0.235 -16.702 1.00 97.69 93 ARG A O 1
ATOM 784 N N . ARG A 1 94 ? 9.129 -1.032 -14.839 1.00 97.81 94 ARG A N 1
ATOM 785 C CA . ARG A 1 94 ? 10.382 -1.743 -15.137 1.00 97.81 94 ARG A CA 1
ATOM 786 C C . ARG A 1 94 ? 10.209 -2.711 -16.301 1.00 97.81 94 ARG A C 1
ATOM 788 O O . ARG A 1 94 ? 11.068 -2.724 -17.173 1.00 97.81 94 ARG A O 1
ATOM 795 N N . GLU A 1 95 ? 9.104 -3.446 -16.349 1.00 97.88 95 GLU A N 1
ATOM 796 C CA . GLU A 1 95 ? 8.774 -4.367 -17.444 1.00 97.88 95 GLU A CA 1
ATOM 797 C C . GLU A 1 95 ? 8.635 -3.614 -18.771 1.00 97.88 95 GLU A C 1
ATOM 799 O O . GLU A 1 95 ? 9.369 -3.902 -19.714 1.00 97.88 95 GLU A O 1
ATOM 804 N N . LYS A 1 96 ? 7.835 -2.539 -18.806 1.00 97.44 96 LYS A N 1
ATOM 805 C CA . LYS A 1 96 ? 7.703 -1.663 -19.985 1.00 97.44 96 LYS A CA 1
ATOM 806 C C . LYS A 1 96 ? 9.050 -1.100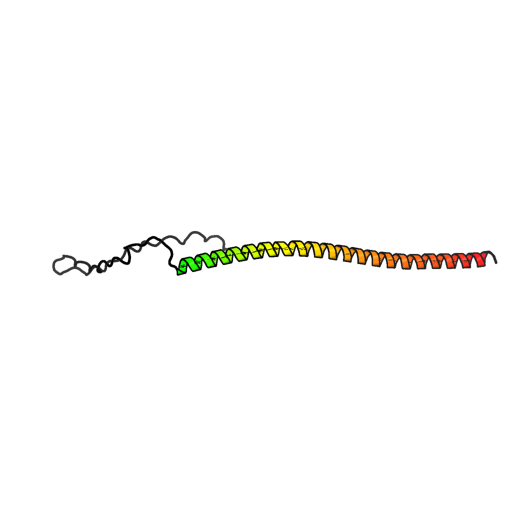 -20.443 1.00 97.44 96 LYS A C 1
ATOM 808 O O . LYS A 1 96 ? 9.299 -0.978 -21.641 1.00 97.44 96 LYS A O 1
ATOM 813 N N . LYS A 1 97 ? 9.934 -0.734 -19.506 1.00 98.00 97 LYS A N 1
ATOM 814 C CA . LYS A 1 97 ? 11.283 -0.252 -19.840 1.00 98.00 97 LYS A CA 1
ATOM 815 C C . LYS A 1 97 ? 12.146 -1.368 -20.433 1.00 98.00 97 LYS A C 1
ATOM 817 O O . LYS A 1 97 ? 12.775 -1.152 -21.462 1.00 98.00 97 LYS A O 1
ATOM 822 N N . ALA A 1 98 ? 12.148 -2.549 -19.821 1.00 97.06 98 ALA A N 1
ATOM 823 C CA . ALA A 1 98 ? 12.917 -3.699 -20.288 1.00 97.06 98 ALA A CA 1
ATOM 824 C C . ALA A 1 98 ? 12.469 -4.161 -21.684 1.00 97.06 98 ALA A C 1
ATOM 826 O O . ALA A 1 98 ? 13.305 -4.482 -22.528 1.00 97.06 98 ALA A O 1
ATOM 827 N N . GLU A 1 99 ? 11.165 -4.137 -21.960 1.00 96.50 99 GLU A N 1
ATOM 828 C CA . GLU A 1 99 ? 10.619 -4.425 -23.286 1.00 96.50 99 GLU A CA 1
ATOM 829 C C . GLU A 1 99 ? 11.098 -3.413 -24.327 1.00 96.50 99 GLU A C 1
ATOM 831 O O . GLU A 1 99 ? 11.616 -3.814 -25.371 1.00 96.50 99 GLU A O 1
ATOM 836 N N . ARG A 1 100 ? 11.008 -2.108 -24.031 1.00 96.62 100 ARG A N 1
ATOM 837 C CA . ARG A 1 100 ? 11.530 -1.051 -24.915 1.00 96.62 100 ARG A CA 1
ATOM 838 C C . ARG A 1 100 ? 13.018 -1.237 -25.197 1.00 96.62 100 ARG A C 1
ATOM 840 O O . ARG A 1 100 ? 13.408 -1.306 -26.358 1.00 96.62 100 ARG A O 1
ATOM 847 N N . GLU A 1 101 ? 13.827 -1.425 -24.156 1.00 97.31 101 GLU A N 1
ATOM 848 C CA . GLU A 1 101 ? 15.271 -1.653 -24.291 1.00 97.31 101 GLU A CA 1
ATOM 849 C C . GLU A 1 101 ? 15.584 -2.919 -25.109 1.00 97.31 101 GLU A C 1
ATOM 851 O O . GLU A 1 101 ? 16.551 -2.952 -25.873 1.00 97.31 101 GLU A O 1
ATOM 856 N N . ARG A 1 102 ? 14.773 -3.977 -24.988 1.00 96.75 102 ARG A N 1
ATOM 857 C CA . ARG A 1 102 ? 14.913 -5.194 -25.800 1.00 96.75 102 ARG A CA 1
ATOM 858 C C . ARG A 1 102 ? 14.663 -4.907 -27.280 1.00 96.75 102 ARG A C 1
ATOM 860 O O . ARG A 1 102 ? 15.445 -5.363 -28.121 1.00 96.75 102 ARG A O 1
ATOM 867 N N . TYR A 1 103 ? 13.605 -4.167 -27.603 1.00 96.50 103 TYR A N 1
ATOM 868 C CA . TYR A 1 103 ? 13.304 -3.785 -28.983 1.00 96.50 103 TYR A CA 1
ATOM 869 C C . TYR A 1 103 ? 14.374 -2.857 -29.561 1.00 96.50 103 TYR A C 1
ATOM 871 O O . TYR A 1 103 ? 14.846 -3.096 -30.673 1.00 96.50 103 TYR A O 1
ATOM 879 N N . GLU A 1 104 ? 14.838 -1.874 -28.790 1.00 96.31 104 GLU A N 1
ATOM 880 C CA . GLU A 1 104 ? 15.924 -0.971 -29.185 1.00 96.31 104 GLU A CA 1
ATOM 881 C C . GLU A 1 104 ? 17.223 -1.734 -29.464 1.00 96.31 104 GLU A C 1
ATOM 883 O O . GLU A 1 104 ? 17.835 -1.550 -30.517 1.00 96.31 104 GLU A O 1
ATOM 888 N N . LYS A 1 105 ? 17.615 -2.672 -28.590 1.00 97.12 105 LYS A N 1
ATOM 889 C CA . LYS A 1 105 ? 18.786 -3.539 -28.816 1.00 97.12 105 LYS A CA 1
ATOM 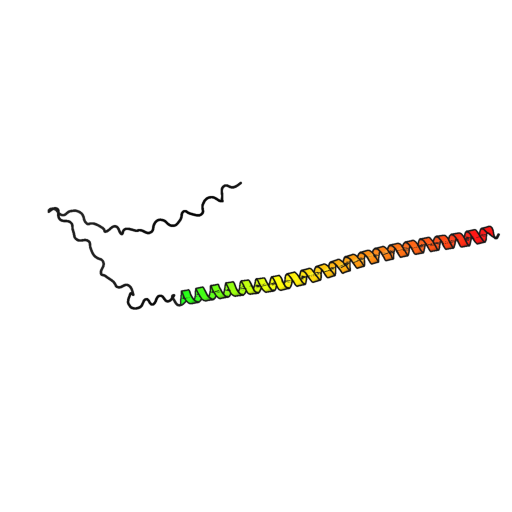890 C C . LYS A 1 105 ? 18.642 -4.375 -30.086 1.00 97.12 105 LYS A C 1
ATOM 892 O O . LYS A 1 105 ? 19.607 -4.542 -30.836 1.00 97.12 105 LYS A O 1
ATOM 897 N N . MET A 1 106 ? 17.448 -4.903 -30.355 1.00 95.69 106 MET A N 1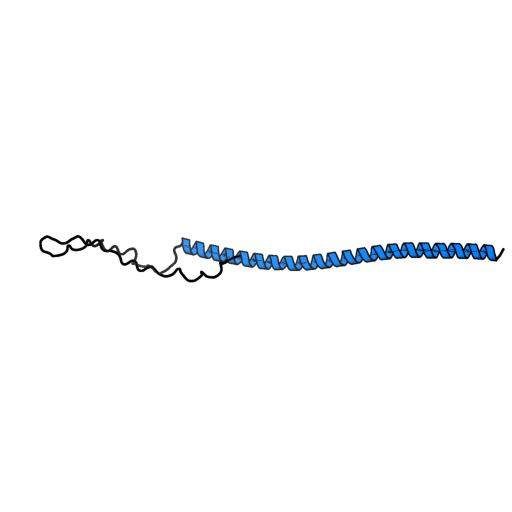
ATOM 898 C CA . MET A 1 106 ? 17.192 -5.672 -31.572 1.00 95.69 106 MET A CA 1
ATOM 899 C C . MET A 1 106 ? 17.292 -4.797 -32.826 1.00 95.69 106 MET A C 1
ATOM 901 O O . MET A 1 106 ? 17.942 -5.201 -33.795 1.00 95.69 106 MET A O 1
ATOM 905 N N . ALA A 1 107 ? 16.711 -3.599 -32.790 1.00 96.50 107 ALA A N 1
ATOM 906 C CA . ALA A 1 107 ? 16.777 -2.626 -33.872 1.00 96.50 107 ALA A CA 1
ATOM 907 C C . ALA A 1 107 ? 18.221 -2.177 -34.132 1.00 96.50 107 ALA A C 1
ATOM 909 O O . ALA A 1 107 ? 18.681 -2.237 -35.273 1.00 96.50 107 ALA A O 1
ATOM 910 N N . ALA A 1 108 ? 18.973 -1.839 -33.082 1.00 96.62 108 ALA A N 1
ATOM 911 C CA . ALA A 1 108 ? 20.385 -1.473 -33.167 1.00 96.62 108 ALA A CA 1
ATOM 912 C C . ALA A 1 108 ? 21.224 -2.598 -33.786 1.00 96.62 108 ALA A C 1
ATOM 914 O O . ALA A 1 108 ? 22.027 -2.353 -34.687 1.00 96.62 108 ALA A O 1
ATOM 915 N N . ARG A 1 109 ? 20.986 -3.856 -33.388 1.00 97.31 109 ARG A N 1
ATOM 916 C CA . ARG A 1 109 ? 21.664 -5.020 -33.978 1.00 97.31 109 ARG A CA 1
ATOM 917 C C . ARG A 1 109 ? 21.375 -5.157 -35.474 1.00 97.31 109 ARG A C 1
ATOM 919 O O . ARG A 1 109 ? 22.286 -5.440 -36.252 1.00 97.31 109 ARG A O 1
ATOM 926 N N . MET A 1 110 ? 20.123 -4.979 -35.896 1.00 96.06 110 MET A N 1
ATOM 927 C CA . MET A 1 110 ? 19.758 -5.044 -37.316 1.00 96.06 110 MET A CA 1
ATOM 928 C C . MET A 1 110 ? 20.334 -3.866 -38.109 1.00 96.06 110 MET A C 1
ATOM 930 O O . MET A 1 110 ? 20.842 -4.063 -39.215 1.00 96.06 110 MET A O 1
ATOM 934 N N . HIS A 1 111 ? 20.318 -2.665 -37.530 1.00 97.31 111 HIS A N 1
ATOM 935 C CA . HIS A 1 111 ? 20.917 -1.475 -38.122 1.00 97.31 111 HIS A CA 1
ATOM 936 C C . HIS A 1 111 ? 22.428 -1.651 -38.316 1.00 97.31 111 HIS A C 1
ATOM 938 O O . HIS A 1 111 ? 22.924 -1.453 -39.424 1.00 97.31 111 HIS A O 1
ATOM 944 N N . ALA A 1 112 ? 23.143 -2.140 -37.298 1.00 97.56 112 ALA A N 1
ATOM 945 C CA . ALA A 1 112 ? 24.569 -2.443 -37.385 1.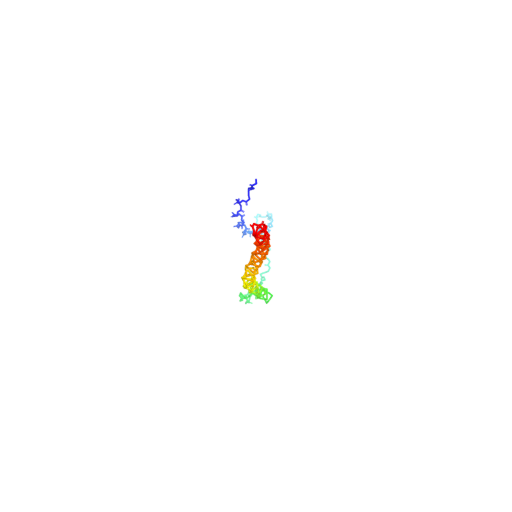00 97.56 112 ALA A CA 1
ATOM 946 C C . ALA A 1 112 ? 24.873 -3.432 -38.523 1.00 97.56 112 ALA A C 1
ATOM 948 O O . ALA A 1 112 ? 25.749 -3.172 -39.347 1.00 97.56 112 ALA A O 1
ATOM 949 N N . LYS A 1 113 ? 24.088 -4.513 -38.652 1.00 97.75 113 LYS A N 1
ATOM 950 C CA . LYS A 1 113 ? 24.218 -5.466 -39.771 1.00 97.75 113 LYS A CA 1
ATOM 951 C C . LYS A 1 113 ? 23.992 -4.807 -41.134 1.00 97.75 113 LYS A C 1
ATOM 953 O O . LYS A 1 113 ? 24.683 -5.140 -42.097 1.00 97.75 113 LYS A O 1
ATOM 958 N N . LYS A 1 114 ? 23.021 -3.894 -41.250 1.00 97.25 114 LYS A N 1
ATOM 959 C CA . LYS A 1 114 ? 22.746 -3.164 -42.498 1.00 97.25 114 LYS A CA 1
ATOM 960 C C . LYS A 1 114 ? 23.918 -2.255 -42.872 1.00 97.25 114 LYS A C 1
ATOM 962 O O . LYS A 1 114 ? 24.382 -2.319 -44.008 1.00 97.25 114 LYS A O 1
ATOM 967 N N . VAL A 1 115 ? 24.420 -1.472 -41.920 1.00 97.56 115 VAL A N 1
ATOM 968 C CA . VAL A 1 115 ? 25.573 -0.577 -42.115 1.00 97.56 115 VAL A CA 1
ATOM 969 C C . VAL A 1 115 ? 26.818 -1.370 -42.501 1.00 97.56 115 VAL A C 1
ATOM 971 O O . VAL A 1 115 ? 27.511 -1.016 -43.450 1.00 97.56 115 VAL A O 1
ATOM 974 N N . GLU A 1 116 ? 27.081 -2.488 -41.830 1.00 97.06 116 GLU A N 1
ATOM 975 C CA . GLU A 1 116 ? 28.223 -3.344 -42.145 1.00 97.06 116 GLU A CA 1
ATOM 976 C C . GLU A 1 116 ? 28.129 -3.934 -43.566 1.00 97.06 116 GLU A C 1
ATOM 978 O O . GLU A 1 116 ? 29.112 -3.942 -44.309 1.00 97.06 116 GLU A O 1
ATOM 983 N N . ARG A 1 117 ? 26.932 -4.368 -43.990 1.00 96.56 117 ARG A N 1
ATOM 984 C CA . ARG A 1 117 ? 26.684 -4.830 -45.368 1.00 96.56 117 ARG A CA 1
ATOM 985 C C . ARG A 1 117 ? 26.929 -3.728 -46.401 1.00 96.56 117 ARG A C 1
ATOM 987 O O . ARG A 1 117 ? 27.493 -4.032 -47.451 1.00 96.56 117 ARG A O 1
ATOM 994 N N . LEU A 1 118 ? 26.519 -2.489 -46.120 1.00 96.19 118 LEU A N 1
ATOM 995 C CA . LEU A 1 118 ? 26.782 -1.336 -46.990 1.00 96.19 118 LEU A CA 1
ATOM 996 C C . LEU A 1 118 ? 28.285 -1.066 -47.098 1.00 96.19 118 LEU A C 1
ATOM 998 O O . LEU A 1 118 ? 28.813 -1.102 -48.206 1.00 96.19 118 LEU A O 1
ATOM 1002 N N . ARG A 1 119 ? 28.997 -0.984 -45.966 1.00 96.00 119 ARG A N 1
ATOM 1003 C CA . ARG A 1 119 ? 30.463 -0.826 -45.937 1.00 96.00 119 ARG A CA 1
ATOM 1004 C C . ARG A 1 119 ? 31.184 -1.923 -46.725 1.00 96.00 119 ARG A C 1
ATOM 1006 O O . ARG A 1 119 ? 32.132 -1.652 -47.456 1.00 96.00 119 ARG A O 1
ATOM 1013 N N . ARG A 1 120 ? 30.737 -3.182 -46.619 1.00 96.25 120 ARG A N 1
ATOM 1014 C CA . ARG A 1 120 ? 31.301 -4.304 -47.397 1.00 96.25 120 ARG A CA 1
ATOM 1015 C C . ARG A 1 120 ? 31.010 -4.203 -48.899 1.00 96.25 120 ARG A C 1
ATOM 1017 O O . ARG A 1 120 ? 31.824 -4.659 -49.699 1.00 96.25 120 ARG A O 1
ATOM 1024 N N . ARG A 1 121 ? 29.866 -3.646 -49.308 1.00 95.00 121 ARG A N 1
ATOM 1025 C CA . ARG A 1 121 ? 29.559 -3.376 -50.727 1.00 95.00 121 ARG A CA 1
ATOM 1026 C C . ARG A 1 121 ? 30.402 -2.224 -51.263 1.00 95.00 121 ARG A C 1
ATOM 1028 O O . ARG A 1 121 ? 31.001 -2.387 -52.314 1.00 95.00 121 ARG A O 1
ATOM 1035 N N . GLU A 1 122 ? 30.511 -1.128 -50.520 1.00 94.19 122 GLU A N 1
ATOM 1036 C CA . GLU A 1 122 ? 31.344 0.028 -50.876 1.00 94.19 122 GLU A CA 1
ATOM 1037 C C . GLU A 1 122 ? 32.807 -0.371 -51.073 1.00 94.19 122 GLU A C 1
ATOM 1039 O O . GLU A 1 122 ? 33.390 -0.044 -52.102 1.00 94.19 122 GLU A O 1
ATOM 1044 N N . LYS A 1 123 ? 33.376 -1.164 -50.151 1.00 94.69 123 LYS A N 1
ATOM 1045 C CA . LYS A 1 123 ? 34.741 -1.699 -50.293 1.00 94.69 123 LYS A CA 1
ATOM 1046 C C . LYS A 1 123 ? 34.925 -2.509 -51.579 1.00 94.69 123 LYS A C 1
ATOM 1048 O O . LYS A 1 123 ? 35.913 -2.315 -52.279 1.00 94.69 123 LYS A O 1
ATOM 1053 N N . ARG A 1 124 ? 33.978 -3.399 -51.904 1.00 93.56 124 ARG A N 1
ATOM 1054 C CA . ARG A 1 124 ? 34.032 -4.205 -53.137 1.00 93.56 124 ARG A CA 1
ATOM 1055 C C . ARG A 1 124 ? 33.878 -3.349 -54.391 1.00 93.56 124 ARG A C 1
ATOM 1057 O O . ARG A 1 124 ? 34.668 -3.497 -55.310 1.00 93.56 124 ARG A O 1
ATOM 1064 N N . ASN A 1 125 ? 32.908 -2.438 -54.418 1.00 92.19 125 ASN A N 1
ATOM 1065 C CA . ASN A 1 125 ? 32.687 -1.547 -55.557 1.00 92.19 125 ASN A CA 1
ATOM 1066 C C . ASN A 1 125 ? 33.886 -0.624 -55.792 1.00 92.19 125 ASN A C 1
ATOM 1068 O O . ASN A 1 125 ? 34.230 -0.372 -56.938 1.00 92.19 125 ASN A O 1
ATOM 1072 N N . LYS A 1 126 ? 34.540 -0.156 -54.721 1.00 92.44 126 LYS A N 1
ATOM 1073 C CA . LYS A 1 126 ? 35.780 0.615 -54.819 1.00 92.44 126 LYS A CA 1
ATOM 1074 C C . LYS A 1 126 ? 36.894 -0.211 -55.466 1.00 92.44 126 LYS A C 1
ATOM 1076 O O . LYS A 1 126 ? 37.442 0.222 -56.469 1.00 92.44 126 LYS A O 1
ATOM 1081 N N . ALA A 1 127 ? 37.149 -1.420 -54.964 1.00 87.38 127 ALA A N 1
ATOM 1082 C CA . ALA A 1 127 ? 38.164 -2.313 -55.529 1.00 87.38 127 ALA A CA 1
ATOM 1083 C C . ALA A 1 127 ? 37.895 -2.691 -57.001 1.00 87.38 127 ALA A C 1
ATOM 1085 O O . ALA A 1 127 ? 38.833 -2.885 -57.761 1.00 87.38 127 ALA A O 1
ATOM 1086 N N . LEU A 1 128 ? 36.624 -2.788 -57.407 1.00 83.50 128 LEU A N 1
ATOM 1087 C CA . LEU A 1 128 ? 36.229 -3.051 -58.796 1.00 83.50 128 LEU A CA 1
ATOM 1088 C C . LEU A 1 128 ? 36.286 -1.812 -59.701 1.00 83.50 128 LEU A C 1
ATOM 1090 O O . LEU A 1 128 ? 36.327 -1.973 -60.911 1.00 83.50 128 LEU A O 1
ATOM 1094 N N . LYS A 1 129 ? 36.238 -0.600 -59.137 1.00 82.50 129 LYS A N 1
ATOM 1095 C CA . LYS A 1 129 ? 36.333 0.665 -59.882 1.00 82.50 129 LYS A CA 1
ATOM 1096 C C . LYS A 1 129 ? 37.782 1.129 -60.061 1.00 82.50 129 LYS A C 1
ATOM 1098 O O . LYS A 1 129 ? 38.065 1.887 -60.978 1.00 82.50 129 LYS A O 1
ATOM 1103 N N . GLU A 1 130 ? 38.672 0.708 -59.165 1.00 67.62 130 GLU A N 1
ATOM 1104 C CA . GLU A 1 130 ? 40.119 0.964 -59.223 1.00 67.62 130 GLU A CA 1
ATOM 1105 C C . GLU A 1 130 ? 40.890 -0.102 -60.035 1.00 67.62 130 GLU A C 1
ATOM 1107 O O . GLU A 1 130 ? 42.111 -0.013 -60.136 1.00 67.62 130 GLU A O 1
ATOM 1112 N N . ARG A 1 131 ? 40.196 -1.096 -60.609 1.00 55.19 131 ARG A N 1
ATOM 1113 C CA . ARG A 1 131 ? 40.737 -2.140 -61.493 1.00 55.19 131 ARG A CA 1
ATOM 1114 C C . ARG A 1 131 ? 40.248 -1.926 -62.919 1.00 55.19 131 ARG A C 1
ATOM 1116 O O . ARG A 1 131 ? 41.029 -2.252 -63.835 1.00 55.19 131 ARG A O 1
#

Organism: NCBI:txid278026

pLDDT: mean 81.91, std 18.8, range [38.59, 98.25]

Sequence (131 aa):
MSEETMNKNAENSNNNQVKETKIKGPNVSGRPWKAEKEPFRPKGRVVKNKTLTSWELKKQKRLEDLQFKERLKELKNEKETLRQNRINLLRERREKKAERERYEKMAARMHAKKVERLRRREKRNKALKER

InterPro domains:
  IPR005579 Cgr1-like [PF03879] (24-130)

Radius of gyration: 46.11 Å; chains: 1; bounding box: 120×18×107 Å

Foldseek 3Di:
DDPPDPDDDDPDDDDPPPPPQPFDDADPVRDTDDGDDDPPDPPPPPDPPVDDDPVVVVVVVVVVVVVVVVVVVVVVVVVVVVVVVVVVVVVVVVVVVVVVVVVVVVVVVVVVVVVVVVVVVVVVVVVVVVD